Protein 3BLN (pdb70)

Secondary structure (DSSP, 8-state):
--EEEE--GGGHHHHHHHHHHHHSSSTTHHHHHHHHHTT-EEEEEETTEEEEEEEEEEEETTEEEEEEEEE-TT--SS-HHHHHHH---S-SSSEEEEEEETT----HHHHHTT-EEEEEE-SSSTT-PEEEEEEE---

InterPro domains:
  IPR000182 GNAT domain [PF00583] (34-117)
  IPR000182 GNAT domain [PS51186] (2-141)
  IPR016181 Acyl-CoA N-acyltransferase [SSF55729] (1-140)

Structure (mmCIF, N/CA/C/O backbone):
data_3BLN
#
_entry.id   3BLN
#
_cell.length_a   43.370
_cell.length_b   89.553
_cell.length_c   37.228
_cell.angle_alpha   90.000
_cell.angle_beta   90.000
_cell.angle_gamma   90.000
#
_symmetry.space_group_name_H-M   'P 21 21 2'
#
loop_
_entity.id
_entity.type
_entity.pdbx_description
1 polymer 'Acetyltransferase GNAT family'
2 non-polymer 'ACETATE ION'
3 non-polymer (4R)-2-METHYLPENTANE-2,4-DIOL
4 non-polymer GLYCEROL
5 non-polymer (4S)-2-METHYL-2,4-PENTANEDIOL
6 water water
#
loop_
_atom_site.group_PDB
_atom_site.id
_atom_site.type_symbol
_atom_site.label_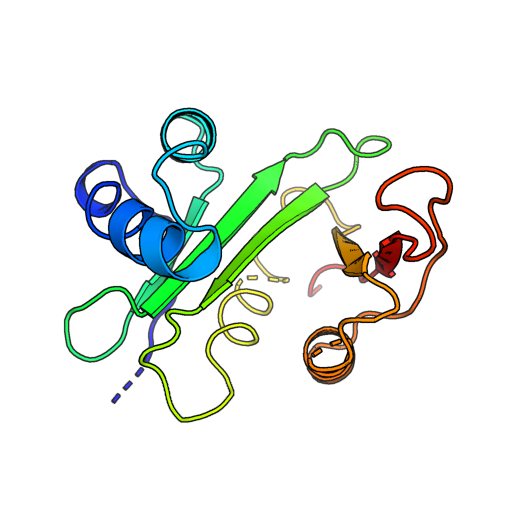atom_id
_atom_site.label_alt_id
_atom_site.label_comp_id
_atom_site.label_asym_id
_atom_site.label_entity_id
_atom_site.label_seq_id
_atom_site.pdbx_PDB_ins_code
_atom_site.Cartn_x
_atom_site.Cartn_y
_atom_site.Cartn_z
_atom_site.occupancy
_atom_site.B_iso_or_equiv
_atom_site.auth_seq_id
_atom_site.auth_comp_id
_atom_site.auth_asym_id
_atom_site.auth_atom_id
_atom_site.pdbx_PDB_model_num
ATOM 1 N N . GLY A 1 1 ? 15.926 9.560 25.597 1.00 17.28 0 GLY A N 1
ATOM 2 C CA . GLY A 1 1 ? 15.044 9.585 26.794 1.00 15.63 0 GLY A CA 1
ATOM 3 C C . GLY A 1 1 ? 14.044 10.701 26.716 1.00 15.03 0 GLY A C 1
ATOM 4 O O . GLY A 1 1 ? 14.015 11.429 25.761 1.00 18.28 0 GLY A O 1
ATOM 21 N N A LYS A 1 3 ? 12.611 14.195 27.533 0.50 10.70 2 LYS A N 1
ATOM 22 N N B LYS A 1 3 ? 12.793 14.336 27.329 0.50 15.23 2 LYS A N 1
ATOM 23 C CA A LYS A 1 3 ? 13.140 15.489 27.897 0.50 10.79 2 LYS A CA 1
ATOM 24 C CA B LYS A 1 3 ? 13.253 15.681 27.671 0.50 15.86 2 LYS A CA 1
ATOM 25 C C A LYS A 1 3 ? 12.120 16.167 28.783 0.50 11.45 2 LYS A C 1
ATOM 26 C C B LYS A 1 3 ? 12.193 16.396 28.529 0.50 14.92 2 LYS A C 1
ATOM 27 O O A LYS A 1 3 ? 10.920 15.855 28.740 0.50 12.47 2 LYS A O 1
ATOM 28 O O B LYS A 1 3 ? 11.003 16.345 28.193 0.50 13.86 2 LYS A O 1
ATOM 39 N N . ASN A 1 4 ? 12.616 17.087 29.602 1.00 12.17 3 ASN A N 1
ATOM 40 C CA . ASN A 1 4 ? 11.754 18.073 30.233 1.00 12.39 3 ASN A CA 1
ATOM 41 C C . ASN A 1 4 ? 12.537 19.370 30.403 1.00 11.01 3 ASN A C 1
ATOM 42 O O . ASN A 1 4 ? 13.749 19.355 30.505 1.00 11.91 3 ASN A O 1
ATOM 47 N N A VAL A 1 5 ? 11.809 20.473 30.376 0.50 11.37 4 VAL A N 1
ATOM 48 N N B VAL A 1 5 ? 11.816 20.483 30.374 0.50 12.28 4 VAL A N 1
ATOM 49 C CA A VAL A 1 5 ? 12.367 21.803 30.475 0.50 10.46 4 VAL A CA 1
ATOM 50 C CA B VAL A 1 5 ? 12.398 21.817 30.432 0.50 12.38 4 VAL A CA 1
ATOM 51 C C A VAL A 1 5 ? 11.756 22.490 31.676 0.50 10.60 4 VAL A C 1
ATOM 52 C C B VAL A 1 5 ? 11.749 22.628 31.550 0.50 11.20 4 VAL A C 1
ATOM 53 O O A VAL A 1 5 ? 10.556 22.324 31.963 0.50 11.26 4 VAL A O 1
ATOM 54 O O B VAL A 1 5 ? 10.512 22.703 31.631 0.50 9.74 4 VAL A O 1
ATOM 61 N N . THR A 1 6 ? 12.589 23.233 32.389 1.00 11.19 5 THR A N 1
ATOM 62 C CA . THR A 1 6 ? 12.141 23.895 33.586 1.00 10.87 5 THR A CA 1
ATOM 63 C C . THR A 1 6 ? 13.123 24.979 34.010 1.00 8.78 5 THR A C 1
ATOM 64 O O . THR A 1 6 ? 14.263 25.005 33.594 1.00 10.24 5 THR A O 1
ATOM 68 N N . LYS A 1 7 ? 12.656 25.858 34.881 1.00 10.00 6 LYS A N 1
ATOM 69 C CA . LYS A 1 7 ? 13.483 26.876 35.477 1.00 9.88 6 LYS A CA 1
ATOM 70 C C . LYS A 1 7 ? 14.585 26.211 36.321 1.00 9.97 6 LYS A C 1
ATOM 71 O O . LYS A 1 7 ? 14.303 25.324 37.104 1.00 12.45 6 LYS A O 1
ATOM 77 N N . ALA A 1 8 ? 15.817 26.661 36.173 1.00 9.44 7 ALA A N 1
ATOM 78 C CA . ALA A 1 8 ? 16.936 26.138 36.949 1.00 9.83 7 ALA A CA 1
ATOM 79 C C . ALA A 1 8 ? 16.864 26.602 38.378 1.00 10.86 7 ALA A C 1
ATOM 80 O O . ALA A 1 8 ? 16.342 27.673 38.671 1.00 12.99 7 ALA A O 1
ATOM 82 N N . SER A 1 9 ? 17.457 25.827 39.271 1.00 12.20 8 SER A N 1
ATOM 83 C CA . SER A 1 9 ? 17.750 26.317 40.610 1.00 13.64 8 SER A CA 1
ATOM 84 C C . SER A 1 9 ? 19.254 26.288 40.853 1.00 11.35 8 SER A C 1
ATOM 85 O O . SER A 1 9 ? 20.028 25.764 40.042 1.00 11.12 8 SER A O 1
ATOM 88 N N . ILE A 1 10 ? 19.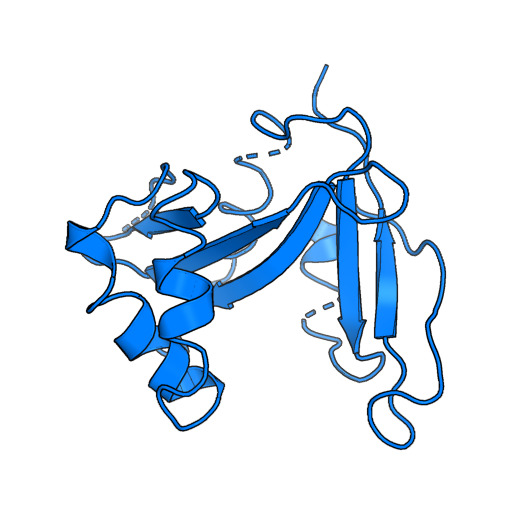681 26.796 42.007 1.00 12.12 9 ILE A N 1
ATOM 89 C CA . ILE A 1 10 ? 21.114 26.882 42.285 1.00 13.61 9 ILE A CA 1
ATOM 90 C C . ILE A 1 10 ? 21.767 25.498 42.362 1.00 12.63 9 ILE A C 1
ATOM 91 O O . ILE A 1 10 ? 22.957 25.334 42.061 1.00 12.29 9 ILE A O 1
ATOM 96 N N . ASP A 1 11 ? 20.997 24.486 42.715 1.00 12.14 10 ASP A N 1
ATOM 97 C CA . ASP A 1 11 ? 21.482 23.111 42.686 1.00 14.82 10 ASP A CA 1
ATOM 98 C C . ASP A 1 11 ? 22.005 22.665 41.336 1.00 12.41 10 ASP A C 1
ATOM 99 O O . ASP A 1 11 ? 22.842 21.774 41.263 1.00 14.14 10 ASP A O 1
ATOM 104 N N . ASP A 1 12 ? 21.516 23.281 40.269 1.00 10.76 11 ASP A N 1
ATOM 105 C CA . ASP A 1 12 ? 21.870 22.940 38.917 1.00 11.05 11 ASP A CA 1
ATOM 106 C C . ASP A 1 12 ? 23.135 23.603 38.400 1.00 10.11 11 ASP A C 1
ATOM 107 O O . ASP A 1 12 ? 23.611 23.273 37.317 1.00 9.54 11 ASP A O 1
ATOM 112 N N . LEU A 1 13 ? 23.689 24.553 39.145 1.00 9.97 12 LEU A N 1
ATOM 113 C CA . LEU A 1 13 ? 24.786 25.390 38.636 1.00 9.63 12 LEU A CA 1
ATOM 114 C C . LEU A 1 13 ? 26.013 24.559 38.264 1.00 9.91 12 LEU A C 1
ATOM 115 O O . LEU A 1 13 ? 26.596 24.776 37.187 1.00 9.67 12 LEU A O 1
ATOM 120 N N . ASP A 1 14 ? 26.454 23.639 39.123 1.00 10.46 13 ASP A N 1
ATOM 121 C CA . ASP A 1 14 ? 27.706 22.903 38.801 1.00 10.87 13 ASP A CA 1
ATOM 122 C C . ASP A 1 14 ? 27.579 22.028 37.545 1.00 11.53 13 ASP A C 1
ATOM 123 O O . ASP A 1 14 ? 28.472 22.090 36.615 1.00 10.85 13 ASP A O 1
ATOM 128 N N A SER A 1 15 ? 26.424 21.429 37.335 0.50 10.00 14 SER A N 1
ATOM 129 N N B SER A 1 15 ? 26.420 21.433 37.361 0.50 10.64 14 SER A N 1
ATOM 130 C CA A SER A 1 15 ? 26.195 20.704 36.081 0.50 10.16 14 SER A CA 1
ATOM 131 C CA B SER A 1 15 ? 26.158 20.683 36.140 0.50 11.78 14 SER A CA 1
ATOM 132 C C A SER A 1 15 ? 26.136 21.620 34.868 0.50 8.22 14 SER A C 1
ATOM 133 C C B SER A 1 15 ? 26.085 21.580 34.890 0.50 9.43 14 SER A C 1
ATOM 134 O O A SER A 1 15 ? 26.694 21.304 33.805 0.50 9.67 14 SER A O 1
ATOM 135 O O B SER A 1 15 ? 26.597 21.208 33.824 0.50 10.74 14 SER A O 1
ATOM 140 N N . ILE A 1 16 ? 25.452 22.746 35.017 1.00 8.90 15 ILE A N 1
ATOM 141 C CA . ILE A 1 16 ? 25.395 23.711 33.930 1.00 9.39 15 ILE A CA 1
ATOM 142 C C . ILE A 1 16 ? 26.795 24.188 33.548 1.00 9.25 15 ILE A C 1
ATOM 143 O O . ILE A 1 16 ? 27.146 24.276 32.357 1.00 10.47 15 ILE A O 1
ATOM 148 N N . VAL A 1 17 ? 27.587 24.585 34.523 1.00 10.66 16 VAL A N 1
ATOM 149 C CA . VAL A 1 17 ? 28.924 25.105 34.210 1.00 11.50 16 VAL A CA 1
ATOM 150 C C . VAL A 1 17 ? 29.804 24.010 33.623 1.00 12.39 16 VAL A C 1
ATOM 151 O O . VAL A 1 17 ? 30.633 24.272 32.760 1.00 11.93 16 VAL A O 1
ATOM 155 N N . HIS A 1 18 ? 29.569 22.762 34.005 1.00 12.19 17 HIS A N 1
ATOM 156 C CA . HIS A 1 18 ? 30.332 21.670 33.410 1.00 12.28 17 HIS A CA 1
ATOM 157 C C . HIS A 1 18 ? 30.029 21.572 31.902 1.00 11.71 17 HIS A C 1
ATOM 158 O O . HIS A 1 18 ? 30.938 21.366 31.079 1.00 13.99 17 HIS A O 1
ATOM 165 N N . ILE A 1 19 ? 28.761 21.720 31.498 1.00 11.47 18 ILE A N 1
ATOM 166 C CA . ILE A 1 19 ? 28.455 21.863 30.084 1.00 10.88 18 ILE A CA 1
ATOM 167 C C . ILE A 1 19 ? 29.205 23.022 29.450 1.00 10.81 18 ILE A C 1
ATOM 168 O O . ILE A 1 19 ? 29.818 22.884 28.384 1.00 13.33 18 ILE A O 1
ATOM 173 N N . ASP A 1 20 ? 29.157 24.187 30.096 1.00 10.86 19 ASP A N 1
ATOM 174 C CA . ASP A 1 20 ? 29.783 25.367 29.517 1.00 11.91 19 ASP A CA 1
ATOM 175 C C . ASP A 1 20 ? 31.294 25.245 29.360 1.00 13.15 19 ASP A C 1
ATOM 176 O O . ASP A 1 20 ? 31.860 25.776 28.408 1.00 14.66 19 ASP A O 1
ATOM 181 N N . ILE A 1 21 ? 31.933 24.539 30.274 1.00 14.06 20 ILE A N 1
ATOM 182 C CA 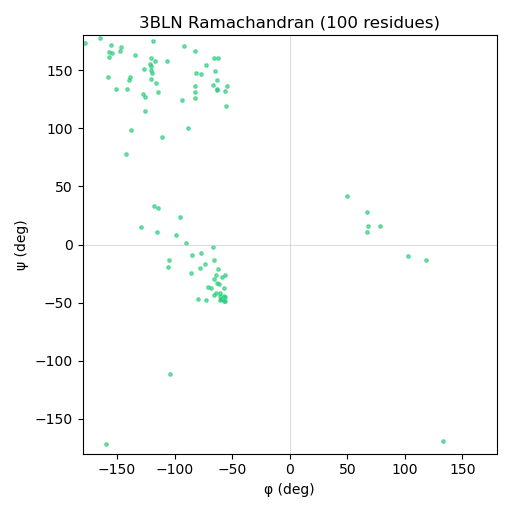. ILE A 1 21 ? 33.390 24.279 30.145 1.00 13.82 20 ILE A CA 1
ATOM 183 C C . ILE A 1 21 ? 33.652 23.483 28.858 1.00 15.55 20 ILE A C 1
ATOM 184 O O . ILE A 1 21 ? 34.640 23.732 28.175 1.00 17.83 20 ILE A O 1
ATOM 189 N N . ASP A 1 22 ? 32.730 22.604 28.467 1.00 16.99 21 ASP A N 1
ATOM 190 C CA . ASP A 1 22 ? 32.895 21.832 27.186 1.00 15.58 21 ASP A CA 1
ATOM 191 C C . ASP A 1 22 ? 32.712 22.706 25.964 1.00 18.79 21 ASP A C 1
ATOM 192 O O . ASP A 1 22 ? 33.337 22.495 24.935 1.00 19.90 21 ASP A O 1
ATOM 197 N N . VAL A 1 23 ? 31.807 23.649 26.046 1.00 15.56 22 VAL A N 1
ATOM 198 C CA . VAL A 1 23 ? 31.434 24.502 24.938 1.00 17.22 22 VAL A CA 1
ATOM 199 C C . VAL A 1 23 ? 32.420 25.635 24.695 1.00 18.76 22 VAL A C 1
ATOM 200 O O . VAL A 1 23 ? 32.869 25.819 23.563 1.00 21.98 22 VAL A O 1
ATOM 204 N N . ILE A 1 24 ? 32.826 26.346 25.749 1.00 18.42 23 ILE A N 1
ATOM 205 C CA . ILE A 1 24 ? 33.744 27.496 25.602 1.00 19.78 23 ILE A CA 1
ATOM 206 C C . ILE A 1 24 ? 35.169 27.249 26.034 1.00 20.52 23 ILE A C 1
ATOM 207 O O . ILE A 1 24 ? 36.061 28.055 25.719 1.00 21.32 23 ILE A O 1
ATOM 212 N N . GLY A 1 25 ? 35.421 26.155 26.734 1.00 16.03 24 GLY A N 1
ATOM 213 C CA . GLY A 1 25 ? 36.761 25.828 27.168 1.00 19.39 24 GLY A CA 1
ATOM 214 C C . GLY A 1 25 ? 37.144 26.085 28.615 1.00 17.93 24 GLY A C 1
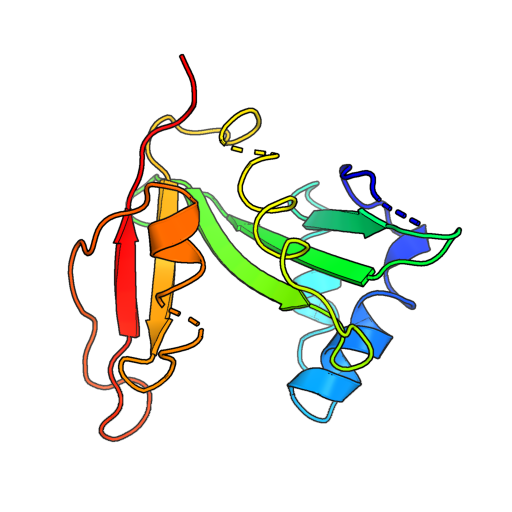ATOM 215 O O . GLY A 1 25 ? 38.214 25.660 29.079 1.00 22.39 24 GLY A O 1
ATOM 216 N N . ASN A 1 26 ? 36.298 26.783 29.372 1.00 14.86 25 ASN A N 1
ATOM 217 C CA . ASN A 1 26 ? 36.652 27.185 30.723 1.00 14.56 25 ASN A CA 1
ATOM 218 C C . ASN A 1 26 ? 35.393 27.606 31.450 1.00 13.64 25 ASN A C 1
ATOM 219 O O . ASN A 1 26 ? 34.316 27.580 30.855 1.00 13.31 25 ASN A O 1
ATOM 224 N N . ASP A 1 27 ? 35.550 27.966 32.717 1.00 12.50 26 ASP A N 1
ATOM 225 C CA . ASP A 1 27 ? 34.418 28.363 33.572 1.00 11.64 26 ASP A CA 1
ATOM 226 C C . ASP A 1 27 ? 34.200 29.881 33.632 1.00 12.61 26 ASP A C 1
ATOM 227 O O . ASP A 1 27 ? 33.571 30.387 34.551 1.00 12.46 26 ASP A O 1
ATOM 232 N N . SER A 1 28 ? 34.656 30.598 32.611 1.00 11.21 27 SER A N 1
ATOM 233 C CA . SER A 1 28 ? 34.574 32.040 32.595 1.00 13.04 27 SER A CA 1
ATOM 234 C C . SER A 1 28 ? 33.193 32.598 32.630 1.00 11.86 27 SER A C 1
ATOM 235 O O . SER A 1 28 ? 33.033 33.746 33.042 1.00 13.95 27 SER A O 1
ATOM 238 N N . ARG A 1 29 ? 32.177 31.819 32.252 1.00 11.22 28 ARG A N 1
ATOM 239 C CA . ARG A 1 29 ? 30.808 32.336 32.315 1.00 10.42 28 ARG A CA 1
ATOM 240 C C . ARG A 1 29 ? 30.064 31.885 33.562 1.00 9.56 28 ARG A C 1
ATOM 241 O O . ARG A 1 29 ? 28.883 32.162 33.709 1.00 9.87 28 ARG A O 1
ATOM 249 N N . ARG A 1 30 ? 30.760 31.243 34.489 1.00 10.60 29 ARG A N 1
ATOM 250 C CA . ARG A 1 30 ? 30.111 30.736 35.713 1.00 9.69 29 ARG A CA 1
ATOM 251 C C . ARG A 1 30 ? 29.383 31.852 36.488 1.00 10.43 29 ARG A C 1
ATOM 252 O O . ARG A 1 30 ? 28.262 31.665 36.920 1.00 9.94 29 ARG A O 1
ATOM 260 N N . ASN A 1 31 ? 30.015 33.011 36.669 1.00 10.63 30 ASN A N 1
ATOM 261 C CA . ASN A 1 31 ? 29.366 34.058 37.459 1.00 10.41 30 ASN A CA 1
ATOM 262 C C . ASN A 1 31 ? 28.154 34.643 36.772 1.00 9.66 30 ASN A C 1
ATOM 263 O O . ASN A 1 31 ? 27.180 34.944 37.432 1.00 10.31 30 ASN A O 1
ATOM 268 N N . TYR A 1 32 ? 28.218 34.792 35.448 1.00 9.47 31 TYR A N 1
ATOM 269 C CA . TYR A 1 32 ? 27.074 35.238 34.687 1.00 9.01 31 TYR A CA 1
ATOM 270 C C . TYR A 1 32 ? 25.908 34.274 34.856 1.00 8.91 31 TYR A C 1
ATOM 271 O O . TYR A 1 32 ? 24.746 34.673 35.052 1.00 9.35 31 TYR A O 1
ATOM 280 N N . ILE A 1 33 ? 26.205 32.996 34.719 1.00 8.86 32 ILE A N 1
ATOM 281 C CA . ILE A 1 33 ? 25.185 31.989 34.835 1.00 7.71 32 ILE A CA 1
ATOM 282 C C . ILE A 1 33 ? 24.616 31.919 36.262 1.00 8.34 32 ILE A C 1
ATOM 283 O O . ILE A 1 33 ? 23.399 31.818 36.459 1.00 8.43 32 ILE A O 1
ATOM 288 N N . LYS A 1 34 ? 25.507 31.977 37.251 1.00 8.39 33 LYS A N 1
ATOM 289 C CA . LYS A 1 34 ? 25.113 31.986 38.665 1.00 8.64 33 LYS A CA 1
ATOM 290 C C . LYS A 1 34 ? 24.174 33.163 38.938 1.00 8.75 33 LYS A C 1
ATOM 291 O O . LYS A 1 34 ? 23.117 33.015 39.557 1.00 8.87 33 LYS A O 1
ATOM 297 N N . HIS A 1 35 ? 24.543 34.357 38.481 1.00 8.43 34 HIS A N 1
ATOM 298 C CA . HIS A 1 35 ? 23.682 35.531 38.639 1.00 9.37 34 HIS A CA 1
ATOM 299 C C . HIS A 1 35 ? 22.341 35.336 37.951 1.00 9.22 34 HIS A C 1
ATOM 300 O O . HIS A 1 35 ? 21.308 35.739 38.45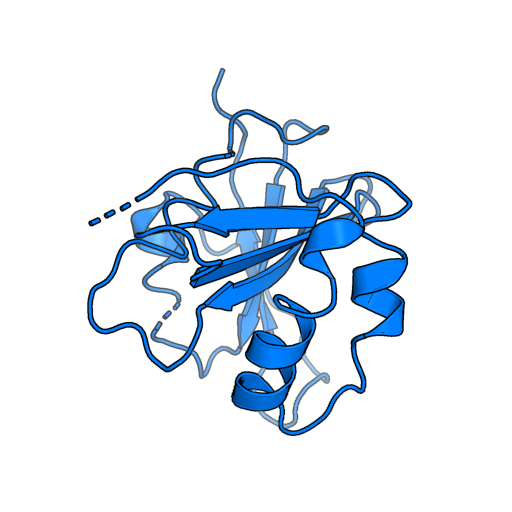5 1.00 9.32 34 HIS A O 1
ATOM 307 N N A SER A 1 36 ? 22.362 34.736 36.767 0.50 8.34 35 SER A N 1
ATOM 308 N N B SER A 1 36 ? 22.348 34.714 36.778 0.50 8.85 35 SER A N 1
ATOM 309 C CA A SER A 1 36 ? 21.122 34.456 36.066 0.50 7.49 35 SER A CA 1
ATOM 310 C CA B SER A 1 36 ? 21.099 34.442 36.073 0.50 8.66 35 SER A CA 1
ATOM 311 C C A SER A 1 36 ? 20.193 33.562 36.898 0.50 7.55 35 SER A C 1
ATOM 312 C C B SER A 1 36 ? 20.171 33.522 36.860 0.50 8.20 35 SER A C 1
ATOM 313 O O A SER A 1 36 ? 19.013 33.855 37.044 0.50 9.02 35 SER A O 1
ATOM 314 O O B SER A 1 36 ? 18.967 33.727 36.905 0.50 8.33 35 SER A O 1
ATOM 319 N N . ILE A 1 37 ? 20.730 32.477 37.450 1.00 8.32 36 ILE A N 1
ATOM 320 C CA . ILE A 1 37 ? 19.963 31.606 38.290 1.00 7.93 36 ILE A CA 1
ATOM 321 C C . ILE A 1 37 ? 19.449 32.363 39.530 1.00 9.16 36 ILE A C 1
ATOM 322 O O . ILE A 1 37 ? 18.270 32.232 39.893 1.00 10.89 36 ILE A O 1
ATOM 327 N N . ASP A 1 38 ? 20.307 33.190 40.116 1.00 8.74 37 ASP A N 1
ATOM 328 C CA . ASP A 1 38 ? 19.917 33.974 41.310 1.00 9.93 37 ASP A CA 1
ATOM 329 C C . ASP A 1 38 ? 18.686 34.839 41.012 1.00 11.27 37 ASP A C 1
ATOM 330 O O . ASP A 1 38 ? 17.839 35.080 41.889 1.00 13.33 37 ASP A O 1
ATOM 335 N N . GLU A 1 39 ? 18.625 35.374 39.793 1.00 10.30 38 GLU A N 1
ATOM 336 C CA . GLU A 1 39 ? 17.516 36.210 39.320 1.00 10.24 38 GLU A CA 1
ATOM 337 C C . GLU A 1 39 ? 16.349 35.492 38.648 1.00 10.36 38 GLU A C 1
ATOM 338 O O . GLU A 1 39 ? 15.427 36.149 38.171 1.00 13.12 38 GLU A O 1
ATOM 344 N N . GLY A 1 40 ? 16.415 34.172 38.571 1.00 9.76 39 GLY A N 1
ATOM 345 C CA . GLY A 1 40 ? 15.369 33.369 37.980 1.00 9.63 39 GLY A CA 1
ATOM 346 C C . GLY A 1 40 ? 15.292 33.374 36.477 1.00 8.79 39 GLY A C 1
ATOM 347 O O . GLY A 1 40 ? 14.246 33.128 35.907 1.00 10.68 39 GLY A O 1
ATOM 348 N N A ARG A 1 41 ? 16.445 33.627 35.855 0.50 8.02 40 ARG A N 1
ATOM 349 N N B ARG A 1 41 ? 16.403 33.669 35.816 0.50 7.66 40 ARG A N 1
ATOM 350 C CA A ARG A 1 41 ? 16.572 33.911 34.410 0.50 8.37 40 ARG A CA 1
ATOM 351 C CA B ARG A 1 41 ? 16.403 33.805 34.349 0.50 6.84 40 ARG A CA 1
ATOM 352 C C A ARG A 1 41 ? 17.255 32.766 33.630 0.50 6.97 40 ARG A C 1
ATOM 353 C C B ARG A 1 41 ? 17.333 32.788 33.685 0.50 6.41 40 ARG A C 1
ATOM 354 O O A ARG A 1 41 ? 17.654 32.937 32.479 0.50 8.03 40 ARG A O 1
ATOM 355 O O B ARG A 1 41 ? 18.005 33.068 32.704 0.50 6.69 40 ARG A O 1
ATOM 370 N N . CYS A 1 42 ? 17.356 31.580 34.244 1.00 8.09 41 CYS A N 1
ATOM 371 C CA . CYS A 1 42 ? 18.037 30.430 33.665 1.00 7.04 41 CYS A CA 1
ATOM 372 C C . CYS A 1 42 ? 17.074 29.232 33.589 1.00 8.00 41 CYS A C 1
ATOM 373 O O . CYS A 1 42 ? 16.330 28.948 34.537 1.00 8.87 41 CYS A O 1
ATOM 376 N N . VAL A 1 43 ? 17.073 28.593 32.423 1.00 7.46 42 VAL A N 1
ATOM 377 C CA . VAL A 1 43 ? 16.229 27.451 32.109 1.00 7.93 42 VAL A CA 1
ATOM 378 C C . VAL A 1 43 ? 17.111 26.274 31.748 1.00 7.48 42 VAL A C 1
ATOM 379 O O . VAL A 1 43 ? 18.148 26.460 31.102 1.00 8.31 42 VAL A O 1
ATOM 383 N N . ILE A 1 44 ? 16.718 25.074 32.165 1.00 7.57 43 ILE A N 1
ATOM 384 C CA . ILE A 1 44 ? 17.450 23.843 31.843 1.00 7.75 43 ILE A CA 1
ATOM 385 C C . ILE A 1 44 ? 16.562 22.875 31.069 1.00 8.51 43 ILE A C 1
ATOM 386 O O . ILE A 1 44 ? 15.348 22.871 31.261 1.00 9.83 43 ILE A O 1
ATOM 391 N N . VAL A 1 45 ? 17.185 22.057 30.220 1.00 8.25 44 VAL A N 1
ATOM 392 C CA . VAL A 1 45 ? 16.551 20.910 29.621 1.00 8.93 44 VAL A CA 1
ATOM 393 C C . VAL A 1 45 ? 17.280 19.684 30.160 1.00 9.30 44 VAL A C 1
ATOM 394 O O . VAL A 1 45 ? 18.521 19.631 30.172 1.00 10.87 44 VAL A O 1
ATOM 398 N N . LYS A 1 46 ? 16.498 18.706 30.628 1.00 9.54 45 LYS A N 1
ATOM 399 C CA . LYS A 1 46 ? 17.019 17.462 31.225 1.00 10.83 45 LYS A CA 1
ATOM 400 C C . LYS A 1 46 ? 16.536 16.246 30.450 1.00 10.62 45 LYS A C 1
ATOM 401 O O . LYS A 1 46 ? 15.462 16.284 29.820 1.00 11.90 45 LYS A O 1
ATOM 407 N N . GLU A 1 47 ? 17.325 15.192 30.534 1.00 10.98 46 GLU A N 1
ATOM 408 C CA . GLU A 1 47 ? 17.003 13.894 29.942 1.00 13.13 46 GLU A CA 1
ATOM 409 C C . GLU A 1 47 ? 17.686 12.850 30.797 1.00 13.69 46 GLU A C 1
ATOM 410 O O . GLU A 1 47 ? 18.825 13.025 31.132 1.00 14.21 46 GLU A O 1
ATOM 416 N N . ASP A 1 48 ? 16.996 11.783 31.167 1.00 15.06 47 ASP A N 1
ATOM 417 C CA . ASP A 1 48 ? 17.662 10.668 31.862 1.00 17.54 47 ASP A CA 1
ATOM 418 C C . ASP A 1 48 ? 18.394 11.096 33.140 1.00 16.80 47 ASP A C 1
ATOM 419 O O . ASP A 1 48 ? 19.509 10.618 33.445 1.00 18.21 47 ASP A O 1
ATOM 424 N N A ASN A 1 49 ? 17.766 12.004 33.889 0.50 14.04 48 ASN A N 1
ATOM 425 N N B ASN A 1 49 ? 17.730 11.994 33.881 0.50 15.71 48 ASN A N 1
ATOM 426 C CA A ASN A 1 49 ? 18.243 12.418 35.205 0.50 15.34 48 ASN A CA 1
ATOM 427 C CA B ASN A 1 49 ? 18.172 12.503 35.181 0.50 17.61 48 ASN A CA 1
ATOM 428 C C A ASN A 1 49 ? 19.466 13.311 35.159 0.50 15.88 48 ASN A C 1
ATOM 429 C C B ASN A 1 49 ? 19.508 13.220 35.123 0.50 17.07 48 ASN A C 1
ATOM 430 O O A ASN A 1 49 ? 20.112 13.531 36.192 0.50 17.67 48 ASN A O 1
ATOM 431 O O B ASN A 1 49 ? 20.279 13.204 36.090 0.50 19.33 48 ASN A O 1
ATOM 440 N N . SER A 1 50 ? 19.777 13.865 33.992 1.00 14.46 49 SER A N 1
ATOM 441 C CA . SER A 1 50 ? 20.906 14.789 33.914 1.00 15.73 49 SER A CA 1
ATOM 442 C C . SER A 1 50 ? 20.547 15.985 33.060 1.00 13.27 49 SER A C 1
ATOM 443 O O . SER A 1 50 ? 19.660 15.929 32.260 1.00 16.79 49 SER A O 1
ATOM 446 N N . ILE A 1 51 ? 21.260 17.067 33.265 1.00 12.63 50 ILE A N 1
ATOM 447 C CA . ILE A 1 51 ? 21.026 18.276 32.510 1.00 11.19 50 ILE A CA 1
ATOM 448 C C . ILE A 1 51 ? 21.751 18.147 31.186 1.00 10.88 50 ILE A C 1
ATOM 449 O O . ILE A 1 51 ? 22.932 17.824 31.145 1.00 12.74 50 ILE A O 1
ATOM 454 N N . SER A 1 52 ? 21.020 18.446 30.129 1.00 9.82 51 SER A N 1
ATOM 455 C CA . SER A 1 52 ? 21.478 18.317 28.735 1.00 11.46 51 SER A CA 1
ATOM 456 C C . SER A 1 52 ? 21.793 19.644 28.057 1.00 10.57 51 SER A C 1
ATOM 457 O O . SER A 1 52 ? 22.493 19.672 27.049 1.00 11.11 51 SER A O 1
ATOM 460 N N . GLY A 1 53 ? 21.265 20.739 28.594 1.00 9.70 52 GLY A N 1
ATOM 461 C CA . GLY A 1 53 ? 21.483 22.023 28.028 1.00 9.82 52 GLY A CA 1
ATOM 462 C C . GLY A 1 53 ? 20.815 23.082 28.876 1.00 8.45 52 GLY A C 1
ATOM 463 O O . GLY A 1 53 ? 20.106 22.758 29.829 1.00 8.65 52 GLY A O 1
ATOM 464 N N . PHE A 1 54 ? 21.064 24.334 28.533 1.00 7.61 53 PHE A N 1
ATOM 465 C CA . PHE A 1 54 ? 20.558 25.468 29.330 1.00 7.93 53 PHE A CA 1
ATOM 466 C C . PHE A 1 54 ? 20.464 26.725 28.509 1.00 6.86 53 PHE A C 1
ATOM 467 O O . PHE A 1 54 ? 21.080 26.860 27.445 1.00 8.52 53 PHE A O 1
ATOM 475 N N . LEU A 1 55 ? 19.683 27.651 29.032 1.00 7.51 54 LEU A N 1
ATOM 476 C CA . LEU A 1 55 ? 19.419 28.922 28.416 1.00 6.28 54 LEU A CA 1
ATOM 477 C C . LEU A 1 55 ? 19.425 29.990 29.513 1.00 7.00 54 LEU A C 1
ATOM 478 O O . LEU A 1 55 ? 18.922 29.748 30.617 1.00 7.88 54 LEU A O 1
ATOM 483 N N . THR A 1 56 ? 19.974 31.160 29.212 1.00 6.76 55 THR A N 1
ATOM 484 C CA . THR A 1 56 ? 19.830 32.346 30.026 1.00 6.47 55 THR A CA 1
ATOM 485 C C . THR A 1 56 ? 19.204 33.458 29.216 1.00 7.42 55 THR A C 1
ATOM 486 O O . THR A 1 56 ? 19.347 33.516 27.978 1.00 8.02 55 THR A O 1
ATOM 490 N N . TYR A 1 57 ? 18.549 34.396 29.887 1.00 8.11 56 TYR A N 1
ATOM 491 C CA . TYR A 1 57 ? 17.993 35.543 29.203 1.00 8.84 56 TYR A CA 1
ATOM 492 C C . TYR A 1 57 ? 18.033 36.754 30.107 1.00 8.84 56 TYR A C 1
ATOM 493 O O . TYR A 1 57 ? 18.243 36.650 31.325 1.00 9.47 56 TYR A O 1
ATOM 502 N N . ASP A 1 58 ? 17.815 37.911 29.492 1.00 9.44 57 ASP A N 1
ATOM 503 C CA . ASP A 1 58 ? 17.577 39.163 30.242 1.00 10.89 57 ASP A CA 1
ATOM 504 C C . ASP A 1 58 ? 16.624 40.002 29.459 1.00 10.48 57 ASP A C 1
ATOM 505 O O . ASP A 1 58 ? 16.239 39.605 28.383 1.00 12.79 57 ASP A O 1
ATOM 510 N N . THR A 1 59 ? 16.132 41.075 30.051 1.00 10.71 58 THR A N 1
ATOM 511 C CA . THR A 1 59 ? 15.093 41.869 29.482 1.00 13.08 58 THR A CA 1
ATOM 512 C C . THR A 1 59 ? 15.616 43.253 29.145 1.00 13.36 58 THR A C 1
ATOM 513 O O . THR A 1 59 ? 14.859 44.236 29.099 1.00 20.20 58 THR A O 1
ATOM 517 N N . ASN A 1 60 ? 16.887 43.333 28.796 1.00 13.69 59 ASN A N 1
ATOM 518 C CA . ASN A 1 60 ? 17.518 44.637 28.632 1.00 19.01 59 ASN A CA 1
ATOM 519 C C . ASN A 1 60 ? 18.014 44.881 27.198 1.00 18.22 59 ASN A C 1
ATOM 520 O O . ASN A 1 60 ? 19.026 45.534 26.971 1.00 21.12 59 ASN A O 1
ATOM 525 N N . PHE A 1 61 ? 17.309 44.332 26.212 1.00 13.74 60 PHE A N 1
ATOM 526 C CA . PHE A 1 61 ? 17.620 44.553 24.798 1.00 13.15 60 PHE A CA 1
ATOM 527 C C . PHE A 1 61 ? 16.518 45.391 24.214 1.00 11.59 60 PHE A C 1
ATOM 528 O O . PHE A 1 61 ? 15.468 44.867 23.820 1.00 11.64 60 PHE A O 1
ATOM 536 N N . PHE A 1 62 ? 16.716 46.715 24.221 1.00 11.19 61 PHE A N 1
ATOM 537 C CA . PHE A 1 62 ? 15.633 47.628 23.795 1.00 11.58 61 PHE A CA 1
ATOM 538 C C . PHE A 1 62 ? 14.305 47.294 24.519 1.00 12.50 61 PHE A C 1
ATOM 539 O O . PHE A 1 62 ? 13.232 47.287 23.940 1.00 14.09 61 PHE A O 1
ATOM 547 N N . ASP A 1 63 ? 14.421 47.003 25.808 1.00 13.23 62 ASP A N 1
ATOM 548 C CA . ASP A 1 63 ? 13.300 46.692 26.715 1.00 14.80 62 ASP A CA 1
ATOM 549 C C . ASP A 1 63 ? 12.601 45.368 26.408 1.00 13.95 62 ASP A C 1
ATOM 550 O O . ASP A 1 63 ? 11.510 45.093 26.923 1.00 15.92 62 ASP A O 1
ATOM 555 N N . CYS A 1 64 ? 13.261 44.527 25.625 1.00 11.26 63 CYS A N 1
ATOM 556 C CA . CYS A 1 64 ? 12.735 43.228 25.245 1.00 10.92 63 CYS A CA 1
ATOM 557 C C . CYS A 1 64 ? 13.625 42.116 25.791 1.00 9.32 63 CYS A C 1
ATOM 558 O O . CYS A 1 64 ? 14.806 42.292 26.071 1.00 11.05 63 CYS A O 1
ATOM 561 N N . THR A 1 65 ? 13.049 40.931 25.911 1.00 9.31 64 THR A N 1
ATOM 562 C CA . THR A 1 65 ? 13.781 39.703 26.246 1.00 8.41 64 THR A CA 1
ATOM 563 C C . THR A 1 65 ? 14.794 39.378 25.163 1.00 8.19 64 THR A C 1
ATOM 564 O O . THR A 1 65 ? 14.454 39.383 23.974 1.00 8.96 64 THR A O 1
ATOM 568 N N . PHE A 1 66 ? 16.004 39.070 25.599 1.00 8.25 65 PHE A N 1
ATOM 569 C CA . PHE A 1 66 ? 17.035 38.570 24.743 1.00 8.15 65 PHE A CA 1
ATOM 570 C C . PHE A 1 66 ? 17.598 37.289 25.342 1.00 8.33 65 PHE A C 1
ATOM 571 O O . PHE A 1 66 ? 17.974 37.248 26.513 1.00 9.08 65 PHE A O 1
ATOM 579 N N . LEU A 1 67 ? 17.677 36.246 24.520 1.00 7.95 66 LEU A N 1
ATOM 580 C CA . LEU A 1 67 ? 18.147 34.953 24.932 1.00 7.76 66 LEU A CA 1
ATOM 581 C C . LEU A 1 67 ? 19.670 34.959 24.750 1.00 7.92 66 LEU A C 1
ATOM 582 O O . LEU A 1 67 ? 20.170 34.884 23.627 1.00 8.53 66 LEU A O 1
ATOM 587 N N . SER A 1 68 ? 20.401 35.152 25.853 1.00 7.60 67 SER A N 1
ATOM 588 C CA . SER A 1 68 ? 21.790 35.474 25.847 1.00 7.72 67 SER A CA 1
ATOM 589 C C . SER A 1 68 ? 22.719 34.271 25.764 1.00 8.59 67 SER A C 1
ATOM 590 O O . SER A 1 68 ? 23.852 34.424 25.277 1.00 10.74 67 SER A O 1
ATOM 593 N N . LEU A 1 69 ? 22.256 33.099 26.202 1.00 7.89 68 LEU A N 1
ATOM 594 C CA . LEU A 1 69 ? 22.978 31.828 26.034 1.00 8.39 68 LEU A CA 1
ATOM 595 C C . LEU A 1 69 ? 21.953 30.765 25.724 1.00 8.28 68 LEU A C 1
ATOM 596 O O . LEU A 1 69 ? 20.938 30.681 26.390 1.00 8.25 68 LEU A O 1
ATOM 601 N N . ILE A 1 70 ? 22.255 29.948 24.719 1.00 8.94 69 ILE A N 1
ATOM 602 C CA . ILE A 1 70 ? 21.463 28.793 24.346 1.00 8.27 69 ILE A CA 1
ATOM 603 C C . ILE A 1 70 ? 22.478 27.680 24.055 1.00 9.42 69 ILE A C 1
ATOM 604 O O . ILE A 1 70 ? 23.139 27.705 23.025 1.00 11.82 69 ILE A O 1
ATOM 609 N N . ILE A 1 71 ? 22.674 26.822 25.041 1.00 9.22 70 ILE A N 1
ATOM 610 C CA . ILE A 1 71 ? 23.809 25.906 25.112 1.00 9.10 70 ILE A CA 1
ATOM 611 C C . ILE A 1 71 ? 23.347 24.476 25.294 1.00 9.81 70 ILE A C 1
ATOM 612 O O . ILE A 1 71 ? 22.633 24.163 26.243 1.00 12.36 70 ILE A O 1
ATOM 617 N N . VAL A 1 72 ? 23.816 23.586 24.419 1.00 11.06 71 VAL A N 1
ATOM 618 C CA . VAL A 1 72 ? 23.543 22.162 24.499 1.00 9.73 71 VAL A CA 1
ATOM 619 C C . VAL A 1 72 ? 24.857 21.426 24.729 1.00 10.00 71 VAL A C 1
ATOM 620 O O . VAL A 1 72 ? 25.880 21.755 24.109 1.00 12.95 71 VAL A O 1
ATOM 624 N N . SER A 1 73 ? 24.820 20.429 25.584 1.00 9.68 72 SER A N 1
ATOM 625 C CA . SER A 1 73 ? 26.002 19.615 25.820 1.00 11.15 72 SER A CA 1
ATOM 626 C C . SER A 1 73 ? 26.510 19.006 24.517 1.00 11.09 72 SER A C 1
ATOM 627 O O . SER A 1 73 ? 25.728 18.434 23.768 1.00 11.38 72 SER A O 1
ATOM 630 N N . PRO A 1 74 ? 27.828 19.103 24.252 1.00 11.15 73 PRO A N 1
ATOM 631 C CA . PRO A 1 74 ? 28.376 18.433 23.066 1.00 11.25 73 PRO A CA 1
ATOM 632 C C . PRO A 1 74 ? 28.333 16.918 23.118 1.00 11.00 73 PRO A C 1
ATOM 633 O O . PRO A 1 74 ? 28.708 16.298 22.136 1.00 12.42 73 PRO A O 1
ATOM 637 N N . THR A 1 75 ? 27.860 16.336 24.217 1.00 11.88 74 THR A N 1
ATOM 638 C CA . THR A 1 75 ? 27.655 14.888 24.297 1.00 12.26 74 THR A CA 1
ATOM 639 C C . THR A 1 75 ? 26.395 14.446 23.575 1.00 12.02 74 THR A C 1
ATOM 640 O O . THR A 1 75 ? 26.258 13.264 23.260 1.00 14.03 74 THR A O 1
ATOM 644 N N . LYS A 1 76 ? 25.457 15.368 23.336 1.00 10.39 75 LYS A N 1
ATOM 645 C CA . LYS A 1 76 ? 24.186 14.959 22.770 1.00 10.79 75 LYS A CA 1
ATOM 646 C C . LYS A 1 76 ? 24.272 14.676 21.279 1.00 10.46 75 LYS A C 1
ATOM 647 O O . LYS A 1 76 ? 25.049 15.302 20.559 1.00 11.26 75 LYS A O 1
ATOM 653 N N . ARG A 1 77 ? 23.465 13.707 20.825 1.00 10.71 76 ARG A N 1
ATOM 654 C CA . ARG A 1 77 ? 23.549 13.222 19.452 1.00 12.95 76 ARG A CA 1
ATOM 655 C C . ARG A 1 77 ? 22.246 13.191 18.707 1.00 14.31 76 ARG A C 1
ATOM 656 O O . ARG A 1 77 ? 22.134 12.530 17.687 1.00 21.38 76 ARG A O 1
ATOM 664 N N . ARG A 1 78 ? 21.249 13.857 19.196 1.00 17.65 77 ARG A N 1
ATOM 665 C CA . ARG A 1 78 ? 20.090 14.123 18.384 1.00 20.33 77 ARG A CA 1
ATOM 666 C C . ARG A 1 78 ? 19.684 15.569 18.546 1.00 21.88 77 ARG A C 1
ATOM 667 O O . ARG A 1 78 ? 20.112 16.236 19.467 1.00 23.17 77 ARG A O 1
ATOM 675 N N . ARG A 1 79 ? 18.861 16.046 17.618 1.00 25.00 78 ARG A N 1
ATOM 676 C CA . ARG A 1 79 ? 18.445 17.427 17.629 1.00 26.61 78 ARG A CA 1
ATOM 677 C C . ARG A 1 79 ? 17.292 17.537 18.615 1.00 22.58 78 ARG A C 1
ATOM 678 O O . ARG A 1 79 ? 16.722 16.549 19.063 1.00 20.25 78 ARG A O 1
ATOM 686 N N . GLY A 1 80 ? 16.965 18.762 18.968 1.00 18.48 79 GLY A N 1
ATOM 687 C CA . GLY A 1 80 ? 15.743 19.016 19.707 1.00 16.14 79 GLY A CA 1
ATOM 688 C C . GLY A 1 80 ? 15.939 19.631 21.083 1.00 13.27 79 GLY A C 1
ATOM 689 O O . GLY A 1 80 ? 14.973 20.079 21.693 1.00 14.44 79 GLY A O 1
ATOM 690 N N . TYR A 1 81 ? 17.167 19.624 21.591 1.00 13.20 80 TYR A N 1
ATOM 691 C CA . TYR A 1 81 ? 17.402 20.143 22.961 1.00 12.06 80 TYR A CA 1
ATOM 692 C C . TYR A 1 81 ? 17.279 21.663 22.970 1.00 11.43 80 TYR A C 1
ATOM 693 O O . TYR A 1 81 ? 16.591 22.228 23.799 1.00 11.50 80 TYR A O 1
ATOM 702 N N . ALA A 1 82 ? 17.916 22.332 22.027 1.00 11.15 81 ALA A N 1
ATOM 703 C CA . ALA A 1 82 ? 17.781 23.770 21.901 1.00 11.31 81 ALA A CA 1
ATOM 704 C C . ALA A 1 82 ? 16.332 24.137 21.632 1.00 11.15 81 ALA A C 1
ATOM 705 O O . ALA A 1 82 ? 15.842 25.117 22.163 1.00 11.67 81 ALA A O 1
ATOM 707 N N . SER A 1 83 ? 15.654 23.365 20.769 1.00 12.05 82 SER A N 1
ATOM 708 C CA . SER A 1 83 ? 14.229 23.617 20.495 1.00 11.56 82 SER A CA 1
ATOM 709 C C . SER A 1 83 ? 13.375 23.569 21.748 1.00 11.55 82 SER A C 1
ATOM 710 O O . SER A 1 83 ? 12.492 24.406 21.919 1.00 13.43 82 SER A O 1
ATOM 713 N N A SER A 1 84 ? 13.641 22.609 22.624 0.50 10.75 83 SER A N 1
ATOM 714 N N B SER A 1 84 ? 13.642 22.628 22.648 0.50 11.56 83 SER A N 1
ATOM 715 C CA A SER A 1 84 ? 12.912 22.491 23.872 0.50 10.58 83 SER A CA 1
ATOM 716 C CA B SER A 1 84 ? 12.862 22.518 23.876 0.50 12.29 83 SER A CA 1
ATOM 717 C C A SER A 1 84 ? 13.074 23.779 24.683 0.50 10.59 83 SER A C 1
ATOM 718 C C B SER A 1 84 ? 13.079 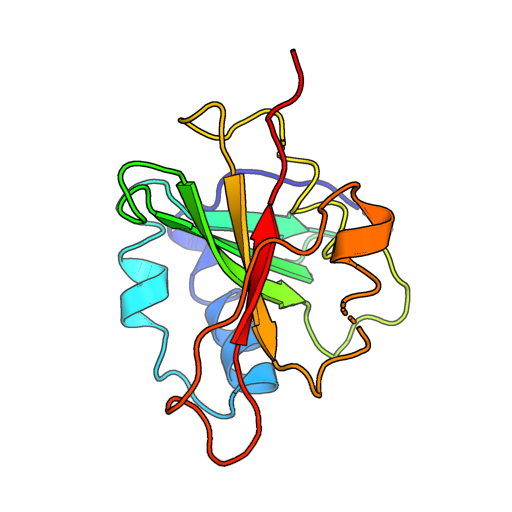23.752 24.757 0.50 11.55 83 SER A C 1
ATOM 719 O O A SER A 1 84 ? 12.111 24.314 25.210 0.50 10.39 83 SER A O 1
ATOM 720 O O B SER A 1 84 ? 12.160 24.211 25.429 0.50 10.45 83 SER A O 1
ATOM 725 N N . LEU A 1 85 ? 14.303 24.273 24.769 1.00 10.78 84 LEU A N 1
ATOM 726 C CA . LEU A 1 85 ? 14.596 25.519 25.489 1.00 9.58 84 LEU A CA 1
ATOM 727 C C . LEU A 1 85 ? 13.839 26.710 24.896 1.00 10.24 84 LEU A C 1
ATOM 728 O O . LEU A 1 85 ? 13.256 27.518 25.604 1.00 9.39 84 LEU A O 1
ATOM 733 N N . LEU A 1 86 ? 13.861 26.817 23.589 1.00 9.16 85 LEU A N 1
ATOM 734 C CA . LEU A 1 86 ? 13.174 27.904 22.905 1.00 8.63 85 LEU A CA 1
ATOM 735 C C . LEU A 1 86 ? 11.670 27.830 23.102 1.00 9.27 85 LEU A C 1
ATOM 736 O O . LEU A 1 86 ? 11.026 28.847 23.341 1.00 10.22 85 LEU A O 1
ATOM 741 N N A SER A 1 87 ? 11.097 26.634 23.006 0.50 9.58 86 SER A N 1
ATOM 742 N N B SER A 1 87 ? 11.117 26.620 22.983 0.50 10.01 86 SER A N 1
ATOM 743 C CA A SER A 1 87 ? 9.656 26.517 23.192 0.50 9.90 86 SER A CA 1
ATOM 744 C CA B SER A 1 87 ? 9.689 26.412 23.210 0.50 10.88 86 SER A CA 1
ATOM 745 C C A SER A 1 87 ? 9.217 26.903 24.598 0.50 10.92 86 SER A C 1
ATOM 746 C C B SER A 1 87 ? 9.265 26.940 24.572 0.50 10.95 86 SER A C 1
ATOM 747 O O A SER A 1 87 ? 8.118 27.447 24.779 0.50 12.14 86 SER A O 1
ATOM 748 O O B SER A 1 87 ? 8.239 27.629 24.692 0.50 11.62 86 SER A O 1
ATOM 753 N N . TYR A 1 88 ? 10.031 26.601 25.604 1.00 10.87 87 TYR A N 1
ATOM 754 C CA . TYR A 1 88 ? 9.730 27.065 26.945 1.00 10.60 87 TYR A CA 1
ATOM 755 C C . TYR A 1 88 ? 9.661 28.592 26.995 1.00 10.07 87 TYR A C 1
ATOM 756 O O . TYR A 1 88 ? 8.750 29.152 27.594 1.00 10.69 87 TYR A O 1
ATOM 773 N N . LEU A 1 90 ? 8.938 30.632 24.549 1.00 9.69 89 LEU A N 1
ATOM 774 C CA . LEU A 1 90 ? 7.779 31.123 23.861 1.00 10.23 89 LEU A CA 1
ATOM 775 C C . LEU A 1 90 ? 6.587 31.266 24.793 1.00 11.39 89 LEU A C 1
ATOM 776 O O . LEU A 1 90 ? 5.716 32.105 24.562 1.00 11.52 89 LEU A O 1
ATOM 781 N N A SER A 1 91 ? 6.542 30.422 25.822 0.50 11.51 90 SER A N 1
ATOM 782 N N B SER A 1 91 ? 6.491 30.444 25.830 0.50 12.43 90 SER A N 1
ATOM 783 C CA A SER A 1 91 ? 5.481 30.471 26.833 0.50 12.19 90 SER A CA 1
ATOM 784 C CA B SER A 1 91 ? 5.413 30.650 26.804 0.50 13.93 90 SER A CA 1
ATOM 785 C C A SER A 1 91 ? 5.802 31.272 28.090 0.50 12.62 90 SER A C 1
ATOM 786 C C B SER A 1 91 ? 5.827 31.512 28.002 0.50 12.66 90 SER A C 1
ATOM 787 O O A SER A 1 91 ? 4.879 31.691 28.818 0.50 15.85 90 SER A O 1
ATOM 788 O O B SER A 1 91 ? 5.018 32.307 28.545 0.50 14.34 90 SER A O 1
ATOM 793 N N . HIS A 1 92 ? 7.080 31.404 28.407 1.00 10.88 91 HIS A N 1
ATOM 794 C CA . HIS A 1 92 ? 7.501 32.016 29.644 1.00 11.93 91 HIS A CA 1
ATOM 795 C C . HIS A 1 92 ? 8.243 33.361 29.539 1.00 13.02 91 HIS A C 1
ATOM 796 O O . HIS A 1 92 ? 8.606 33.943 30.567 1.00 15.61 91 HIS A O 1
ATOM 803 N N . SER A 1 93 ? 8.486 33.867 28.342 1.00 12.55 92 SER A N 1
ATOM 804 C CA . SER A 1 93 ? 9.087 35.179 28.203 1.00 11.85 92 SER A CA 1
ATOM 805 C C . SER A 1 93 ? 8.305 36.257 28.944 1.00 11.40 92 SER A C 1
ATOM 806 O O . SER A 1 93 ? 7.094 36.311 28.862 1.00 12.76 92 SER A O 1
ATOM 809 N N . PRO A 1 94 ? 9.033 37.132 29.652 1.00 11.16 93 PRO A N 1
ATOM 810 C CA . PRO A 1 94 ? 8.319 38.215 30.319 1.00 12.34 93 PRO A CA 1
ATOM 811 C C . PRO A 1 94 ? 7.873 39.354 29.414 1.00 13.11 93 PRO A C 1
ATOM 812 O O . PRO A 1 94 ? 7.146 40.266 29.856 1.00 16.11 93 PRO A O 1
ATOM 816 N N . THR A 1 95 ? 8.297 39.324 28.155 1.00 12.11 94 THR A N 1
ATOM 817 C CA . THR A 1 95 ? 7.917 40.292 27.153 1.00 10.71 94 THR A CA 1
ATOM 818 C C . THR A 1 95 ? 7.341 39.593 25.912 1.00 11.62 94 THR A C 1
ATOM 819 O O . THR A 1 95 ? 7.695 38.466 25.593 1.00 12.02 94 THR A O 1
ATOM 823 N N . GLN A 1 96 ? 6.447 40.273 25.216 1.00 12.23 95 GLN A N 1
ATOM 824 C CA . GLN A 1 96 ? 5.874 39.722 23.998 1.00 12.87 95 GLN A CA 1
ATOM 825 C C . GLN A 1 96 ? 6.895 39.509 22.915 1.00 12.42 95 GLN A C 1
ATOM 826 O O . GLN A 1 96 ? 6.825 38.512 22.211 1.00 12.51 95 GLN A O 1
ATOM 832 N N A LYS A 1 97 ? 7.860 40.416 22.804 0.50 10.68 96 LYS A N 1
ATOM 833 N N B LYS A 1 97 ? 7.847 40.431 22.787 0.50 11.13 96 LYS A N 1
ATOM 834 C CA A LYS A 1 97 ? 8.938 40.281 21.836 0.50 9.73 96 LYS A CA 1
ATOM 835 C CA B LYS A 1 97 ? 8.937 40.308 21.822 0.50 10.78 96 LYS A CA 1
ATOM 836 C C A LYS A 1 97 ? 10.124 39.532 22.410 0.50 9.79 96 LYS A C 1
ATOM 837 C C B LYS A 1 97 ? 10.114 39.534 22.406 0.50 10.31 96 LYS A C 1
ATOM 838 O O A LYS A 1 97 ? 10.523 39.779 23.550 0.50 9.46 96 LYS A O 1
ATOM 839 O O B LYS A 1 97 ? 10.493 39.762 23.556 0.50 9.95 96 LYS A O 1
ATOM 850 N N . ILE A 1 98 ? 10.696 38.639 21.606 1.00 9.60 97 ILE A N 1
ATOM 851 C CA . ILE A 1 98 ? 11.821 37.816 22.018 1.00 8.96 97 ILE A CA 1
ATOM 852 C C . ILE A 1 98 ? 12.904 37.931 20.945 1.00 9.02 97 ILE A C 1
ATOM 853 O O . ILE A 1 98 ? 12.653 37.679 19.762 1.00 9.61 97 ILE A O 1
ATOM 858 N N . PHE A 1 99 ? 14.113 38.299 21.343 1.00 8.43 98 PHE A N 1
ATOM 859 C CA . PHE A 1 99 ? 15.239 38.386 20.440 1.00 7.67 98 PHE A CA 1
ATOM 860 C C . PHE A 1 99 ? 16.349 37.431 20.915 1.00 7.86 98 PHE A C 1
ATOM 861 O O . PHE A 1 99 ? 16.418 37.012 22.077 1.00 8.40 98 PHE A O 1
ATOM 869 N N . SER A 1 100 ? 17.221 37.120 19.985 1.00 7.79 99 SER A N 1
ATOM 870 C CA . SER A 1 100 ? 18.466 36.438 20.267 1.00 7.70 99 SER A CA 1
ATOM 871 C C . SER A 1 100 ? 19.410 36.695 19.091 1.00 7.19 99 SER A C 1
ATOM 872 O O . SER A 1 100 ? 19.142 37.562 18.266 1.00 8.20 99 SER A O 1
ATOM 875 N N . SER A 1 101 ? 20.532 36.022 19.072 1.00 7.39 100 SER A N 1
ATOM 876 C CA . SER A 1 101 ? 21.460 36.161 17.977 1.00 7.96 100 SER A CA 1
ATOM 877 C C . SER A 1 101 ? 22.344 34.956 17.859 1.00 8.93 100 SER A C 1
ATOM 878 O O . SER A 1 101 ? 22.459 34.166 18.796 1.00 9.62 100 SER A O 1
ATOM 881 N N . THR A 1 102 ? 23.021 34.849 16.715 1.00 8.92 101 THR A N 1
ATOM 882 C CA . THR A 1 102 ? 24.121 33.915 16.563 1.00 8.87 101 THR A CA 1
ATOM 883 C C . THR A 1 102 ? 25.054 34.430 15.491 1.00 8.74 101 THR A C 1
ATOM 884 O O . THR A 1 102 ? 24.692 35.323 14.721 1.00 10.17 101 THR A O 1
ATOM 888 N N . ASN A 1 103 ? 26.264 33.897 15.422 1.00 9.12 102 ASN A N 1
ATOM 889 C CA . ASN A 1 103 ? 27.183 34.342 14.372 1.00 8.86 102 ASN A CA 1
ATOM 890 C C . ASN A 1 103 ? 26.678 33.982 13.005 1.00 9.68 102 ASN A C 1
ATOM 891 O O . ASN A 1 103 ? 26.032 32.927 12.817 1.00 9.68 102 ASN A O 1
ATOM 896 N N . GLU A 1 104 ? 27.030 34.812 12.017 1.00 10.06 103 GLU A N 1
ATOM 897 C CA . GLU A 1 104 ? 26.727 34.482 10.618 1.00 10.12 103 GLU A CA 1
ATOM 898 C C . GLU A 1 104 ? 27.365 33.149 10.185 1.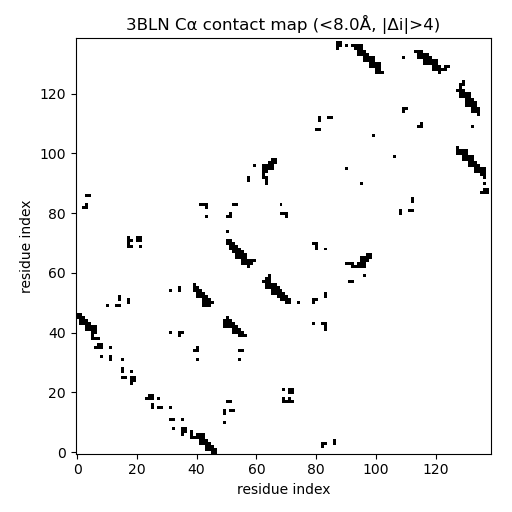00 10.86 103 GLU A C 1
ATOM 899 O O . GLU A 1 104 ? 26.808 32.438 9.343 1.00 10.71 103 GLU A O 1
ATOM 905 N N . SER A 1 105 ? 28.485 32.778 10.796 1.00 9.89 104 SER A N 1
ATOM 906 C CA . SER A 1 105 ? 29.102 31.489 10.512 1.00 10.79 104 SER A CA 1
ATOM 907 C C . SER A 1 105 ? 28.356 30.288 11.112 1.00 11.45 104 SER A C 1
ATOM 908 O O . SER A 1 105 ? 28.652 29.152 10.750 1.00 12.49 104 SER A O 1
ATOM 911 N N . ASN A 1 106 ? 27.466 30.504 12.087 1.00 11.14 105 ASN A N 1
ATOM 912 C CA . ASN A 1 106 ? 26.878 29.405 12.840 1.00 10.85 105 ASN A CA 1
ATOM 913 C C . ASN A 1 106 ? 25.615 28.925 12.187 1.00 12.26 105 ASN A C 1
ATOM 914 O O . ASN A 1 106 ? 24.492 29.270 12.550 1.00 12.27 105 ASN A O 1
ATOM 919 N N A GLU A 1 107 ? 25.800 28.093 11.197 0.50 12.73 106 GLU A N 1
ATOM 920 N N B GLU A 1 107 ? 25.827 28.101 11.171 0.50 13.22 106 GLU A N 1
ATOM 921 C CA A GLU A 1 107 ? 24.669 27.656 10.398 0.50 13.16 106 GLU A CA 1
ATOM 922 C CA B GLU A 1 107 ? 24.735 27.503 10.380 0.50 15.29 106 GLU A CA 1
ATOM 923 C C A GLU A 1 107 ? 23.818 26.640 11.194 0.50 11.97 106 GLU A C 1
ATOM 924 C C B GLU A 1 107 ? 23.813 26.706 11.262 0.50 13.03 106 GLU A C 1
ATOM 925 O O A GLU A 1 107 ? 22.606 26.531 10.983 0.50 13.70 106 GLU A O 1
ATOM 926 O O B GLU A 1 107 ? 22.585 26.761 11.138 0.50 14.22 106 GLU A O 1
ATOM 937 N N . SER A 1 108 ? 24.409 25.962 12.171 1.00 12.91 107 SER A N 1
ATOM 938 C CA . SER A 1 108 ? 23.636 25.068 13.036 1.00 13.88 107 SER A CA 1
ATOM 939 C C . SER A 1 108 ? 22.612 25.819 13.888 1.00 14.15 107 SER A C 1
ATOM 940 O O . SER A 1 108 ? 21.455 25.421 13.991 1.00 13.99 107 SER A O 1
ATOM 959 N N . GLN A 1 110 ? 21.510 28.881 13.296 1.00 10.59 109 GLN A N 1
ATOM 960 C CA . GLN A 1 110 ? 20.553 29.447 12.375 1.00 11.03 109 GLN A CA 1
ATOM 961 C C . GLN A 1 110 ? 19.411 28.461 12.069 1.00 10.83 109 GLN A C 1
ATOM 962 O O . GLN A 1 110 ? 18.231 28.832 12.041 1.00 12.57 109 GLN A O 1
ATOM 968 N N A LYS A 1 111 ? 19.753 27.199 11.877 0.50 13.16 110 LYS A N 1
ATOM 969 N N B LYS A 1 111 ? 19.796 27.218 11.807 0.50 13.22 110 LYS A N 1
ATOM 970 C CA A LYS A 1 111 ? 18.750 26.173 11.613 0.50 13.17 110 LYS A CA 1
ATOM 971 C CA B LYS A 1 111 ? 18.841 26.132 11.623 0.50 13.47 110 LYS A CA 1
ATOM 972 C C A LYS A 1 111 ? 17.846 25.872 12.830 0.50 13.90 110 LYS A C 1
ATOM 973 C C B LYS A 1 111 ? 17.856 26.064 12.795 0.50 13.61 110 LYS A C 1
ATOM 974 O O A LYS A 1 111 ? 16.674 25.501 12.701 0.50 13.53 110 LYS A O 1
ATOM 975 O O B LYS A 1 111 ? 16.627 26.121 12.571 0.50 12.35 110 LYS A O 1
ATOM 980 N N . VAL A 1 112 ? 18.394 26.001 14.022 1.00 13.32 111 VAL A N 1
ATOM 981 C CA . VAL A 1 112 ? 17.585 25.922 15.217 1.00 13.27 111 VAL A CA 1
ATOM 982 C C . VAL A 1 112 ? 16.585 27.101 15.294 1.00 12.65 111 VAL A C 1
ATOM 983 O O . VAL A 1 112 ? 15.387 26.897 15.561 1.00 13.82 111 VAL A O 1
ATOM 987 N N . PHE A 1 113 ? 17.042 28.320 15.015 1.00 11.24 112 PHE A N 1
ATOM 988 C CA . PHE A 1 113 ? 16.115 29.460 15.045 1.00 11.31 112 PHE A CA 1
ATOM 989 C C . PHE A 1 113 ? 14.989 29.297 14.046 1.00 14.12 112 PHE A C 1
ATOM 990 O O . PHE A 1 113 ? 13.819 29.516 14.343 1.00 14.28 112 PHE A O 1
ATOM 998 N N . ASN A 1 114 ? 15.369 28.874 12.857 1.00 16.81 113 ASN A N 1
ATOM 999 C CA . ASN A 1 114 ? 14.381 28.554 11.832 1.00 19.10 113 ASN A CA 1
ATOM 1000 C C . ASN A 1 114 ? 13.371 27.497 12.243 1.00 16.54 113 ASN A C 1
ATOM 1001 O O . ASN A 1 114 ? 12.122 27.683 12.079 1.00 21.44 113 ASN A O 1
ATOM 1006 N N . ALA A 1 115 ? 13.851 26.438 12.872 1.00 19.38 114 ALA A N 1
ATOM 1007 C CA . ALA A 1 115 ? 13.007 25.333 13.337 1.00 19.38 114 ALA A CA 1
ATOM 1008 C C . ALA A 1 115 ? 12.034 25.745 14.441 1.00 18.68 114 ALA A C 1
ATOM 1009 O O . ALA A 1 115 ? 11.073 25.036 14.784 1.00 20.30 114 ALA A O 1
ATOM 1011 N N . ASN A 1 116 ? 12.267 26.922 14.998 1.00 15.90 115 ASN A N 1
ATOM 1012 C CA . ASN A 1 116 ? 11.441 27.403 16.077 1.00 14.11 115 ASN A CA 1
ATOM 1013 C C . ASN A 1 116 ? 10.645 28.663 15.725 1.00 13.18 115 ASN A C 1
ATOM 1014 O O . ASN A 1 116 ? 10.038 29.267 16.588 1.00 11.85 115 ASN A O 1
ATOM 1019 N N . GLY A 1 117 ? 10.618 29.033 14.435 1.00 12.56 116 GLY A N 1
ATOM 1020 C CA . GLY A 1 117 ? 9.809 30.170 13.975 1.00 12.60 116 GLY A CA 1
ATOM 1021 C C . GLY A 1 117 ? 10.395 31.539 14.253 1.00 11.68 116 GLY A C 1
ATOM 1022 O O . GLY A 1 117 ? 9.690 32.545 14.196 1.00 14.27 116 GLY A O 1
ATOM 1023 N N . PHE A 1 118 ? 11.681 31.608 14.577 1.00 11.43 117 PHE A N 1
ATOM 1024 C CA . PHE A 1 118 ? 12.359 32.906 14.666 1.00 11.54 117 PHE A CA 1
ATOM 1025 C C . PHE A 1 118 ? 12.750 33.350 13.256 1.00 13.46 117 PHE A C 1
ATOM 1026 O O . PHE A 1 118 ? 13.033 32.514 12.373 1.00 18.46 117 PHE A O 1
ATOM 1034 N N . ILE A 1 119 ? 12.739 34.648 13.013 1.00 11.41 118 ILE A N 1
ATOM 1035 C CA . ILE A 1 119 ? 13.144 35.215 11.745 1.00 11.71 118 ILE A CA 1
ATOM 1036 C C . ILE A 1 119 ? 14.402 36.077 11.900 1.00 9.83 118 ILE A C 1
ATOM 1037 O O . ILE A 1 119 ? 14.636 36.682 12.946 1.00 10.17 118 ILE A O 1
ATOM 1042 N N A ARG A 1 120 ? 15.183 36.165 10.835 0.50 10.44 119 ARG A N 1
ATOM 1043 N N B ARG A 1 120 ? 15.211 36.138 10.852 0.50 10.82 119 ARG A N 1
ATOM 1044 C CA A ARG A 1 120 ? 16.218 37.169 10.779 0.50 9.86 119 ARG A CA 1
ATOM 1045 C CA B ARG A 1 120 ? 16.312 37.079 10.821 0.50 11.45 119 ARG A CA 1
ATOM 1046 C C A ARG A 1 120 ? 15.645 38.541 11.015 0.50 9.84 119 ARG A C 1
ATOM 1047 C C B ARG A 1 120 ? 15.761 38.517 10.922 0.50 10.74 119 ARG A C 1
ATOM 1048 O O A ARG A 1 120 ? 14.559 38.904 10.521 0.50 10.14 119 ARG A O 1
ATOM 1049 O O B ARG A 1 120 ? 14.812 38.892 10.216 0.50 12.87 119 ARG A O 1
ATOM 1064 N N . SER A 1 121 ? 16.383 39.314 11.800 1.00 9.57 120 SER A N 1
ATOM 1065 C CA . SER A 1 121 ? 15.853 40.607 12.261 1.00 9.14 120 SER A CA 1
ATOM 1066 C C . SER A 1 121 ? 16.938 41.659 12.503 1.00 9.55 120 SER A C 1
ATOM 1067 O O . SER A 1 121 ? 16.813 42.509 13.356 1.00 9.71 120 SER A O 1
ATOM 1070 N N . GLY A 1 122 ? 18.037 41.526 11.775 1.00 10.10 121 GLY A N 1
ATOM 1071 C CA . GLY A 1 122 ? 19.113 42.490 11.830 1.00 11.05 121 GLY A CA 1
ATOM 1072 C C . GLY A 1 122 ? 20.481 41.848 11.973 1.00 8.88 121 GLY A C 1
ATOM 1073 O O . GLY A 1 122 ? 20.650 40.645 11.802 1.00 9.28 121 GLY A O 1
ATOM 1074 N N . ILE A 1 123 ? 21.442 42.707 12.261 1.00 9.22 122 ILE A N 1
ATOM 1075 C CA . ILE A 1 123 ? 22.851 42.327 12.263 1.00 9.60 122 ILE A CA 1
ATOM 1076 C C . ILE A 1 123 ? 23.594 43.320 13.131 1.00 10.04 122 ILE A C 1
ATOM 1077 O O . ILE A 1 123 ? 23.274 44.506 13.133 1.00 10.72 122 ILE A O 1
ATOM 1082 N N . VAL A 1 124 ? 24.612 42.818 13.862 1.00 9.93 123 VAL A N 1
ATOM 1083 C CA . VAL A 1 124 ? 25.536 43.707 14.593 1.00 9.65 123 VAL A CA 1
ATOM 1084 C C . VAL A 1 124 ? 26.930 43.340 14.145 1.00 9.24 123 VAL A C 1
ATOM 1085 O O . VAL A 1 124 ? 27.395 42.210 14.352 1.00 10.90 123 VAL A O 1
ATOM 1089 N N . GLU A 1 125 ? 27.568 44.301 13.484 1.00 9.76 124 GLU A N 1
ATOM 1090 C CA . GLU A 1 125 ? 28.938 44.186 13.025 1.00 11.11 124 GLU A CA 1
ATOM 1091 C C . GLU A 1 125 ? 29.947 44.709 14.034 1.00 9.66 124 GLU A C 1
ATOM 1092 O O . GLU A 1 125 ? 29.568 45.317 15.018 1.00 10.78 124 GLU A O 1
ATOM 1098 N N . ASN A 1 126 ? 31.237 44.465 13.783 1.00 11.35 125 ASN A N 1
ATOM 1099 C CA . ASN A 1 126 ? 32.326 44.932 14.642 1.00 11.58 125 ASN A CA 1
ATOM 1100 C C . ASN A 1 126 ? 32.378 44.298 16.022 1.00 11.57 125 ASN A C 1
ATOM 1101 O O . ASN A 1 126 ? 32.915 44.853 16.950 1.00 12.35 125 ASN A O 1
ATOM 1106 N N . LEU A 1 127 ? 31.878 43.072 16.095 1.00 11.72 126 LEU A N 1
ATOM 1107 C CA . LEU A 1 127 ? 31.996 42.206 17.243 1.00 11.83 126 LEU A CA 1
ATOM 1108 C C . LEU A 1 127 ? 33.059 41.171 16.887 1.00 12.65 126 LEU A C 1
ATOM 1109 O O . LEU A 1 127 ? 34.209 41.542 16.764 1.0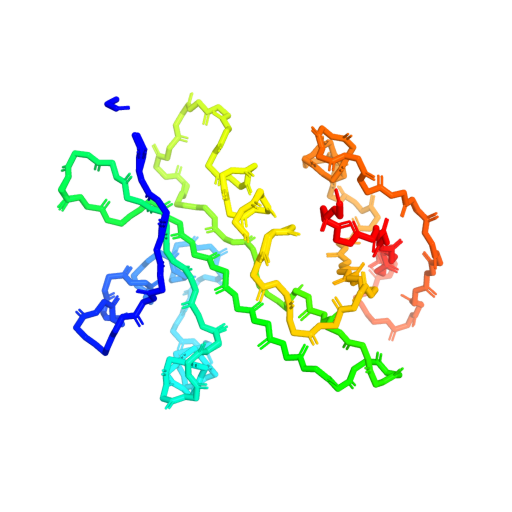0 14.62 126 LEU A O 1
ATOM 1114 N N . ASP A 1 128 ? 32.726 39.896 16.695 1.00 12.71 127 ASP A N 1
ATOM 1115 C CA . ASP A 1 128 ? 33.766 38.925 16.342 1.00 13.17 127 ASP A CA 1
ATOM 1116 C C . ASP A 1 128 ? 34.297 39.285 14.941 1.00 14.32 127 ASP A C 1
ATOM 1117 O O . ASP A 1 128 ? 33.538 39.551 14.018 1.00 14.78 127 ASP A O 1
ATOM 1122 N N . GLU A 1 129 ? 35.602 39.230 14.776 1.00 15.67 128 GLU A N 1
ATOM 1123 C CA . GLU A 1 129 ? 36.235 39.650 13.537 1.00 15.63 128 GLU A CA 1
ATOM 1124 C C . GLU A 1 129 ? 35.660 38.913 12.322 1.00 14.59 128 GLU A C 1
ATOM 1125 O O . GLU A 1 129 ? 35.754 37.683 12.239 1.00 16.01 128 GLU A O 1
ATOM 1128 N N . GLY A 1 130 ? 35.090 39.663 11.389 1.00 14.43 129 GLY A N 1
ATOM 1129 C CA . GLY A 1 130 ? 34.578 39.107 10.157 1.00 15.20 129 GLY A CA 1
ATOM 1130 C C . GLY A 1 130 ? 33.382 38.193 10.298 1.00 14.11 129 GLY A C 1
ATOM 1131 O O . GLY A 1 130 ? 32.986 37.562 9.317 1.00 16.32 129 GLY A O 1
ATOM 1132 N N . ASP A 1 131 ? 32.764 38.148 11.478 1.00 13.20 130 ASP A N 1
ATOM 1133 C CA . ASP A 1 131 ? 31.717 37.172 11.723 1.00 11.95 130 ASP A CA 1
ATOM 1134 C C . ASP A 1 131 ? 30.636 37.831 12.560 1.00 11.64 130 ASP A C 1
ATOM 1135 O O . ASP A 1 131 ? 30.555 37.612 13.772 1.00 11.65 130 ASP A O 1
ATOM 1140 N N . PRO A 1 132 ? 29.798 38.636 11.912 1.00 11.50 131 PRO A N 1
ATOM 1141 C CA . PRO A 1 132 ? 28.809 39.410 12.662 1.00 11.30 131 PRO A CA 1
ATOM 1142 C C . PRO A 1 132 ? 27.758 38.585 13.360 1.00 9.91 131 PRO A C 1
ATOM 1143 O O . PRO A 1 132 ? 27.533 37.418 13.047 1.00 10.84 131 PRO A O 1
ATOM 1147 N N . GLU A 1 133 ? 27.114 39.211 14.347 1.00 10.37 132 GLU A N 1
ATOM 1148 C CA . GLU A 1 133 ? 25.973 38.625 15.004 1.00 9.36 132 GLU A CA 1
ATOM 1149 C C . GLU A 1 133 ? 24.739 38.877 14.184 1.00 9.73 132 GLU A C 1
ATOM 1150 O O . GLU A 1 133 ? 24.422 40.039 13.880 1.00 11.83 132 GLU A O 1
ATOM 1156 N N . ILE A 1 134 ? 24.027 37.813 13.861 1.00 8.41 133 ILE A N 1
ATOM 1157 C CA . ILE A 1 134 ? 22.742 37.923 13.189 1.00 8.44 133 ILE A CA 1
ATOM 1158 C C . ILE A 1 134 ? 21.672 37.918 14.239 1.00 7.31 133 ILE A C 1
ATOM 1159 O O . ILE A 1 134 ? 21.618 37.006 15.060 1.00 8.77 133 ILE A O 1
ATOM 1164 N N . ILE A 1 135 ? 20.827 38.937 14.239 1.00 7.75 134 ILE A N 1
ATOM 1165 C CA . ILE A 1 135 ? 19.728 39.057 15.198 1.00 7.73 134 ILE A CA 1
ATOM 1166 C C . ILE A 1 135 ? 18.548 38.229 14.719 1.00 7.90 134 ILE A C 1
ATOM 1167 O O . ILE A 1 135 ? 18.210 38.254 13.531 1.00 8.93 134 ILE A O 1
ATOM 1172 N N . PHE A 1 136 ? 17.942 37.507 15.650 1.00 8.32 135 PHE A N 1
ATOM 1173 C CA . PHE A 1 136 ? 16.748 36.728 15.431 1.00 9.15 135 PHE A CA 1
ATOM 1174 C C . PHE A 1 136 ? 15.627 37.213 16.317 1.00 8.23 135 PHE A C 1
ATOM 1175 O O . PHE A 1 136 ? 15.857 37.677 17.436 1.00 9.26 135 PHE A O 1
ATOM 1183 N N . TYR A 1 137 ? 14.407 37.105 15.798 1.00 8.69 136 TYR A N 1
ATOM 1184 C CA . TYR A 1 137 ? 13.222 37.656 16.438 1.00 8.80 136 TYR A CA 1
ATOM 1185 C C . TYR A 1 137 ? 12.045 36.730 16.359 1.00 9.52 136 TYR A C 1
ATOM 1186 O O . TYR A 1 137 ? 11.809 36.105 15.325 1.00 10.15 136 TYR A O 1
ATOM 1195 N N . THR A 1 138 ? 11.231 36.719 17.413 1.00 9.19 137 THR A N 1
ATOM 1196 C CA . THR A 1 138 ? 9.901 36.139 17.351 1.00 9.75 137 THR A CA 1
ATOM 1197 C C . THR A 1 138 ? 9.032 36.782 18.411 1.00 9.86 137 THR A C 1
ATOM 1198 O O . THR A 1 138 ? 9.497 37.565 19.245 1.00 10.83 137 THR A O 1
ATOM 1202 N N . LYS A 1 139 ? 7.754 36.479 18.364 1.00 11.01 138 LYS A N 1
ATOM 1203 C CA . LYS A 1 139 ? 6.822 36.822 19.427 1.00 12.21 138 LYS A CA 1
ATOM 1204 C C . LYS A 1 139 ? 6.427 35.592 20.238 1.00 10.64 138 LYS A C 1
ATOM 1205 O O . LYS A 1 139 ? 6.550 34.462 19.796 1.00 11.19 138 LYS A O 1
ATOM 1211 N N . LYS A 1 140 ? 5.971 35.831 21.475 1.00 10.77 139 LYS A N 1
ATOM 1212 C CA . LYS A 1 140 ? 5.477 34.764 22.345 1.00 11.54 139 LYS A CA 1
ATOM 1213 C C . LYS A 1 140 ? 4.258 34.065 21.781 1.00 11.45 139 LYS A C 1
ATOM 1214 O O . LYS A 1 140 ? 3.507 34.640 20.978 1.00 12.24 139 LYS A O 1
ATOM 1220 N N . LEU A 1 141 ? 4.020 32.866 22.308 1.00 12.77 140 LEU A N 1
ATOM 1221 C CA . LEU A 1 141 ? 2.745 32.166 22.120 1.00 15.51 140 LEU A CA 1
ATOM 1222 C C . LEU A 1 141 ? 1.649 33.008 22.759 1.00 17.44 140 LEU A C 1
ATOM 1223 O O . LEU A 1 141 ? 1.863 33.591 23.821 1.00 19.73 140 LEU A O 1
ATOM 1228 N N . ARG A 1 142 ? 0.481 33.060 22.126 1.00 17.34 141 ARG A N 1
ATOM 1229 C CA . ARG A 1 142 ? -0.671 33.876 22.581 1.00 21.39 141 ARG A CA 1
ATOM 1230 C C . ARG A 1 142 ? -2.023 33.229 22.335 1.00 26.36 141 ARG A C 1
ATOM 1231 O O . ARG A 1 142 ? -2.129 32.152 21.756 1.00 26.59 141 ARG A O 1
#

Organism: Bacillus cereus (strain ATCC 10987 / NRS 248) (NCBI:txid222523)

Solvent-accessible surface area: 7834 Å² total

B-factor: mean 16.14, std 8.86, range [6.16, 55.83]

Nearest PDB structures (foldseek):
  3bln-assembly1_A-2  TM=1.005E+00  e=1.905E-28  Bacillus cereus ATCC 10987
  3fnc-assembly1_B  TM=7.815E-01  e=1.013E-08  Listeria innocua Clip11262
  7rb3-assembly1_A  TM=7.141E-01  e=4.422E-08  Homo sapiens
  2atr-assembly1_A  TM=7.266E-01  e=1.373E-04  Streptococcus pneumoniae TIGR4
  8glv-assembly1_LZ  TM=5.689E-01  e=3.552E-03  Chlamydomonas reinhardtii

Sequence (139 aa):
GKKNVVTKASIDDLDSSIVHIDIDVIGNDSRRNYIKHSSIDEGRRCVIVKEDNNSISGFLTYDTNFFDCTFLSLIIVSPTKRRRGYASSSLLSSYLSSHSPTQKKIFSSTNESNEESQKKVFNANGFIRRSGIVENLDEGDPEIIFYTKKLR

Foldseek 3Di:
DKDKDFDALVCLVLAQVQVCQVPVDSVCSVVVNVQNVVRFKMFMDDPPGTFWIWGWDQPDVSHIETEDTGGRPVDDDDCRSVNRLLVLAPTPDFKYKYKDWPPPPCCVSLVVNPWDFDDWDPPDPPPIIITMTIDGGDD

Radius of gyration: 14.41 Å; Cα contacts (8 Å, |Δi|>4): 265; chains: 1; bounding box: 37×38×32 Å

CATH classification: 3.40.630.30